Protein AF-A0A094NFC7-F1 (afdb_monomer_lite)

InterPro domains:
  IPR003937 Potassium channel, voltage dependent, KCNQ [PTHR47735] (1-151)
  IPR013821 Potassium channel, voltage dependent, KCNQ, C-terminal [PF03520] (1-112)

Secondary structure (DSSP, 8-state):
-HHHHHHHHHHHHHTTSPP-HHHHHHHHHHHHHHHHHHHHHHHHHHHHHTT-------SS-----S-HHHHHHHHHHHSHHHHHHHHHHHHHHHHHHHHHHHHHHHHHHHS-SSS---GGG-----------------------------------------

Foldseek 3Di:
DVVVVVVVVVVVVVVPDDDDPVNVVVVVVVVVVVVVVVVVVVVQVVCLQQLNHPPPPPPDDDDDDDPPVVVSVVSLCNHPNSVVVVVVVVVVVVVVVVVVVVVVVVVCVVPPDPDPPPPVPPPPDPPDPPDPPPPPDDDDDDDPDDDDPDDPPDDDDDDDDD

Sequence (162 aa):
RILKFLVAKRKFKETLRPYDVKDVIEQYSAGHLDMLGRIKSLQMRVDQIMGRGTLPGDKKMREKGEKPALETELVDELSMMGRVVKVERQVQSIEHKLDLLLGLYSQCLRKGSVNSFSLAAVQVPPCEPDITSDYHSPVDHEDISISAQTLNISRSASANMD

Structure (mmCIF, N/CA/C/O backbone):
data_AF-A0A094NFC7-F1
#
_entry.id   AF-A0A094NFC7-F1
#
loop_
_atom_site.group_PDB
_atom_site.id
_atom_site.type_symbol
_atom_site.label_atom_id
_atom_site.label_alt_id
_atom_site.label_comp_id
_atom_site.label_asym_id
_atom_site.label_entity_id
_atom_site.label_seq_id
_atom_site.pdbx_PDB_ins_code
_atom_site.Cartn_x
_atom_site.Cartn_y
_atom_site.Cartn_z
_atom_site.occupancy
_atom_site.B_iso_or_equiv
_atom_site.auth_seq_id
_atom_site.auth_comp_id
_atom_site.auth_asym_id
_atom_site.auth_atom_id
_atom_site.pdbx_PDB_model_num
ATOM 1 N N . ARG A 1 1 ? 40.741 -8.083 -17.210 1.00 89.12 1 ARG A N 1
ATOM 2 C CA . ARG A 1 1 ? 40.649 -6.596 -17.272 1.00 89.12 1 ARG A CA 1
ATOM 3 C C . ARG A 1 1 ? 40.209 -6.101 -18.655 1.00 89.12 1 ARG A C 1
ATOM 5 O O . ARG A 1 1 ? 39.294 -5.293 -18.712 1.00 89.12 1 ARG A O 1
ATOM 12 N N . ILE A 1 2 ? 40.762 -6.651 -19.742 1.00 96.19 2 ILE A N 1
ATOM 13 C CA . ILE A 1 2 ? 40.444 -6.275 -21.136 1.00 96.19 2 ILE A CA 1
ATOM 14 C C . ILE A 1 2 ? 38.937 -6.341 -21.457 1.00 96.19 2 ILE A C 1
ATOM 16 O O . ILE A 1 2 ? 38.391 -5.388 -21.997 1.00 96.19 2 ILE A O 1
ATOM 20 N N . LEU A 1 3 ? 38.224 -7.395 -21.041 1.00 97.31 3 LEU A N 1
ATOM 21 C CA . LEU A 1 3 ? 36.779 -7.512 -21.295 1.00 97.31 3 LEU A CA 1
ATOM 22 C C . LEU A 1 3 ? 35.950 -6.392 -20.633 1.00 97.31 3 LEU A C 1
ATOM 24 O O . LEU A 1 3 ? 35.079 -5.812 -21.274 1.00 97.31 3 LEU A O 1
ATOM 28 N N . LYS A 1 4 ? 36.260 -6.034 -19.376 1.00 96.94 4 LYS A N 1
ATOM 29 C CA . LYS A 1 4 ? 35.609 -4.910 -18.676 1.00 96.94 4 LYS A CA 1
ATOM 30 C C . LYS A 1 4 ? 35.870 -3.583 -19.400 1.00 96.94 4 LYS A C 1
ATOM 32 O O . LYS A 1 4 ? 34.947 -2.787 -19.532 1.00 96.94 4 LYS A O 1
ATOM 37 N N . PHE A 1 5 ? 37.088 -3.381 -19.919 1.00 97.88 5 PHE A N 1
ATOM 38 C CA . PHE A 1 5 ? 37.432 -2.212 -20.736 1.00 97.88 5 PHE A CA 1
ATOM 39 C C . PHE A 1 5 ? 36.622 -2.162 -22.040 1.00 97.88 5 PHE A C 1
ATOM 41 O O . PHE A 1 5 ? 36.072 -1.118 -22.369 1.00 97.88 5 PHE A O 1
ATOM 48 N N . LEU A 1 6 ? 36.471 -3.284 -22.752 1.00 97.88 6 LEU A N 1
ATOM 49 C CA . LEU A 1 6 ? 35.676 -3.336 -23.986 1.00 97.88 6 LEU A CA 1
ATOM 50 C C . LEU A 1 6 ? 34.180 -3.081 -23.739 1.00 97.88 6 LEU A C 1
ATOM 52 O O . LEU A 1 6 ? 33.547 -2.367 -24.518 1.00 97.88 6 LEU A O 1
ATOM 56 N N . VAL A 1 7 ? 33.618 -3.605 -22.644 1.00 98.06 7 VAL A N 1
ATOM 57 C CA . VAL A 1 7 ? 32.229 -3.320 -22.235 1.00 98.06 7 VAL A CA 1
ATOM 58 C C . VAL A 1 7 ? 32.059 -1.845 -21.869 1.00 98.06 7 VAL A C 1
ATOM 60 O O . VAL A 1 7 ? 31.104 -1.218 -22.321 1.00 98.06 7 VAL A O 1
ATOM 63 N N . ALA A 1 8 ? 32.992 -1.269 -21.105 1.00 97.62 8 ALA A N 1
ATOM 64 C CA . ALA A 1 8 ? 32.967 0.149 -20.755 1.00 97.62 8 ALA A CA 1
ATOM 65 C C . ALA A 1 8 ? 33.092 1.047 -21.998 1.00 97.62 8 ALA A C 1
ATOM 67 O O . ALA A 1 8 ? 32.299 1.970 -22.158 1.00 97.62 8 ALA A O 1
ATOM 68 N N . LYS A 1 9 ? 34.003 0.723 -22.930 1.00 97.56 9 LYS A N 1
ATOM 69 C CA . LYS A 1 9 ? 34.151 1.417 -24.220 1.00 97.56 9 LYS A CA 1
ATOM 70 C C . LYS A 1 9 ? 32.854 1.379 -25.037 1.00 97.56 9 LYS A C 1
ATOM 72 O O . LYS A 1 9 ? 32.487 2.382 -25.643 1.00 97.56 9 LYS A O 1
ATOM 77 N N . ARG A 1 10 ? 32.141 0.244 -25.041 1.00 97.44 10 ARG A N 1
ATOM 78 C CA . ARG A 1 10 ? 30.828 0.117 -25.698 1.00 97.44 10 ARG A CA 1
ATOM 79 C C . ARG A 1 10 ? 29.766 0.984 -25.016 1.00 97.44 10 ARG A C 1
ATOM 81 O O . ARG A 1 10 ? 29.093 1.729 -25.715 1.00 97.44 10 ARG A O 1
ATOM 88 N N . LYS A 1 11 ? 29.645 0.918 -23.684 1.00 96.88 11 LYS A N 1
ATOM 89 C CA . LYS A 1 11 ? 28.688 1.737 -22.916 1.00 96.88 11 LYS A CA 1
ATOM 90 C C . LYS A 1 11 ? 28.930 3.235 -23.116 1.00 96.88 11 LYS A C 1
ATOM 92 O O . LYS A 1 11 ? 27.976 3.964 -23.331 1.00 96.88 11 LYS A O 1
ATOM 97 N N . PHE A 1 12 ? 30.191 3.665 -23.138 1.00 97.69 12 PHE A N 1
ATOM 98 C CA . PHE A 1 12 ? 30.555 5.057 -23.409 1.00 97.69 12 PHE A CA 1
ATOM 99 C C . PHE A 1 12 ? 30.129 5.517 -24.812 1.00 97.69 12 PHE A C 1
ATOM 101 O O . PHE A 1 12 ? 29.620 6.620 -24.981 1.00 97.69 12 PHE A O 1
ATOM 108 N N . LYS A 1 13 ? 30.298 4.669 -25.837 1.00 97.31 13 LYS A N 1
ATOM 109 C CA . LYS A 1 13 ? 29.820 4.993 -27.191 1.00 97.31 13 LYS A CA 1
ATOM 110 C C . LYS A 1 13 ? 28.289 5.067 -27.256 1.00 97.31 13 LYS A C 1
ATOM 112 O O . LYS A 1 13 ? 27.762 5.859 -28.028 1.00 97.31 13 LYS A O 1
ATOM 117 N N . GLU A 1 14 ? 27.592 4.255 -26.465 1.00 94.38 14 GLU A N 1
ATOM 118 C CA . GLU A 1 14 ? 26.128 4.261 -26.388 1.00 94.38 14 GLU A CA 1
ATOM 119 C C . GLU A 1 14 ? 25.590 5.556 -25.778 1.00 94.38 14 GLU A C 1
ATOM 121 O O . GLU A 1 14 ? 24.677 6.150 -26.332 1.00 94.38 14 GLU A O 1
ATOM 126 N N . THR A 1 15 ? 26.216 6.050 -24.706 1.00 93.75 15 THR A N 1
ATOM 127 C CA . THR A 1 15 ? 25.790 7.281 -24.016 1.00 93.75 15 THR A CA 1
ATOM 128 C C . THR A 1 15 ? 25.928 8.556 -24.849 1.00 93.75 15 THR A C 1
ATOM 130 O O . THR A 1 15 ? 25.402 9.589 -24.457 1.00 93.75 15 THR A O 1
ATOM 133 N N . LEU A 1 16 ? 26.659 8.513 -25.968 1.00 95.88 16 LEU 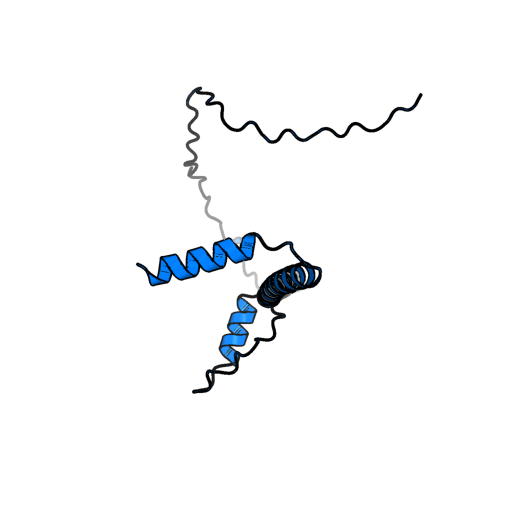A N 1
ATOM 134 C CA . LEU A 1 16 ? 26.801 9.649 -26.886 1.00 95.88 16 LEU A CA 1
ATOM 135 C C . LEU A 1 16 ? 25.720 9.682 -27.972 1.00 95.88 16 LEU A C 1
ATOM 137 O O . LEU A 1 16 ? 25.657 10.646 -28.733 1.00 95.88 16 LEU A O 1
ATOM 141 N N . ARG A 1 17 ? 24.904 8.630 -28.096 1.00 95.00 17 ARG A N 1
ATOM 142 C CA . ARG A 1 17 ? 23.785 8.641 -29.037 1.00 95.00 17 ARG A CA 1
ATOM 143 C C . ARG A 1 17 ? 22.694 9.579 -28.506 1.00 95.00 17 ARG A C 1
ATOM 145 O O . ARG A 1 17 ? 22.450 9.575 -27.301 1.00 95.00 17 ARG A O 1
ATOM 152 N N . PRO A 1 18 ? 22.056 10.389 -29.366 1.00 96.56 18 PRO A N 1
ATOM 153 C CA . PRO A 1 18 ? 20.916 11.192 -28.945 1.00 96.56 18 PRO A CA 1
ATOM 154 C C . PRO A 1 18 ? 19.759 10.275 -28.546 1.00 96.56 18 PRO A C 1
ATOM 156 O O . PRO A 1 18 ? 19.528 9.265 -29.210 1.00 96.56 18 PRO A O 1
ATOM 159 N N . TYR A 1 19 ? 19.040 10.653 -27.490 1.00 96.81 19 TYR A N 1
ATOM 160 C CA . TYR A 1 19 ? 17.833 9.947 -27.075 1.00 96.81 19 TYR A CA 1
ATOM 161 C C . TYR A 1 19 ? 16.740 10.094 -28.132 1.00 96.81 19 TYR A C 1
ATOM 163 O O . TYR A 1 19 ? 16.496 11.200 -28.624 1.00 96.81 19 TYR A O 1
ATOM 171 N N . ASP A 1 20 ? 16.073 8.994 -28.458 1.00 96.62 20 ASP A N 1
ATOM 172 C CA . ASP A 1 20 ? 14.895 9.001 -29.316 1.00 96.62 20 ASP A CA 1
ATOM 173 C C . ASP A 1 20 ? 13.592 8.900 -28.497 1.00 96.62 20 ASP A C 1
ATOM 175 O O . ASP A 1 20 ? 13.580 8.795 -27.268 1.00 96.62 20 ASP A O 1
ATOM 179 N N . VAL A 1 21 ? 12.450 8.969 -29.186 1.00 98.19 21 VAL A N 1
ATOM 180 C CA . VAL A 1 21 ? 11.128 8.876 -28.542 1.00 98.19 21 VAL A CA 1
ATOM 181 C C . VAL A 1 21 ? 10.947 7.537 -27.818 1.00 98.19 21 VAL A C 1
ATOM 183 O O . VAL A 1 21 ? 10.261 7.475 -26.797 1.00 98.19 21 VAL A O 1
ATOM 186 N N . LYS A 1 22 ? 11.564 6.463 -28.319 1.00 97.06 22 LYS A N 1
ATOM 187 C CA . LYS A 1 22 ? 11.469 5.141 -27.709 1.00 97.06 22 LYS A CA 1
ATOM 188 C C . LYS A 1 22 ? 12.201 5.117 -26.369 1.00 97.06 22 LYS A C 1
ATOM 190 O O . LYS A 1 22 ? 11.638 4.568 -25.427 1.00 97.06 22 LYS A O 1
ATOM 195 N N . ASP A 1 23 ? 13.366 5.751 -26.250 1.00 96.25 23 ASP A N 1
ATOM 196 C CA . ASP A 1 23 ? 14.102 5.838 -24.979 1.00 96.25 23 ASP A CA 1
ATOM 197 C C . ASP A 1 23 ? 13.262 6.508 -23.882 1.00 96.25 23 ASP A C 1
ATOM 199 O O . ASP A 1 23 ? 13.183 6.021 -22.751 1.00 96.25 23 ASP A O 1
ATOM 203 N N . VAL A 1 24 ? 12.565 7.594 -24.233 1.00 97.94 24 VAL A N 1
ATOM 204 C CA . VAL A 1 24 ? 11.671 8.308 -23.308 1.00 97.94 24 VAL A CA 1
ATOM 205 C C . VAL A 1 24 ? 10.517 7.409 -22.863 1.00 97.94 24 VAL A C 1
ATOM 207 O O . VAL A 1 24 ? 10.196 7.348 -21.672 1.00 97.94 24 VAL A O 1
ATOM 210 N N . ILE A 1 25 ? 9.910 6.681 -23.804 1.00 98.31 25 ILE A N 1
ATOM 211 C CA . ILE A 1 25 ? 8.824 5.742 -23.507 1.00 98.31 25 ILE A CA 1
ATOM 212 C C . ILE A 1 25 ? 9.324 4.600 -22.622 1.00 98.31 25 ILE A C 1
ATOM 214 O O . ILE A 1 25 ? 8.647 4.237 -21.661 1.00 98.31 25 ILE A O 1
ATOM 218 N N . GLU A 1 26 ? 10.490 4.030 -22.911 1.00 97.56 26 GLU A N 1
ATOM 219 C CA . GLU A 1 26 ? 11.047 2.898 -22.171 1.00 97.56 26 GLU A CA 1
ATOM 220 C C . GLU A 1 26 ? 11.422 3.297 -20.740 1.00 97.56 26 GLU A C 1
ATOM 222 O O . GLU A 1 26 ? 11.049 2.605 -19.789 1.00 97.56 26 GLU A O 1
ATOM 227 N N . GLN A 1 27 ? 12.058 4.460 -20.566 1.00 98.19 27 GLN A N 1
ATOM 228 C CA . GLN A 1 27 ? 12.367 5.010 -19.248 1.00 98.19 27 GLN A CA 1
ATOM 229 C C . GLN A 1 27 ? 11.095 5.268 -18.436 1.00 98.19 27 GLN A C 1
ATOM 231 O O . GLN A 1 27 ? 11.016 4.871 -17.269 1.00 98.19 27 GLN A O 1
ATOM 236 N N . TYR A 1 28 ? 10.094 5.914 -19.042 1.00 98.56 28 TYR A N 1
ATOM 237 C CA . TYR A 1 28 ? 8.820 6.165 -18.377 1.00 98.56 28 TYR A CA 1
ATOM 238 C C . TYR A 1 28 ? 8.127 4.854 -17.998 1.00 98.56 28 TYR A C 1
ATOM 240 O O . TYR A 1 28 ? 7.677 4.702 -16.865 1.00 98.56 28 TYR A O 1
ATOM 248 N N . SER A 1 29 ? 8.098 3.880 -18.910 1.00 98.44 29 SER A N 1
ATOM 249 C CA . SER A 1 29 ? 7.468 2.575 -18.690 1.00 98.44 29 SER A CA 1
ATOM 250 C C . SER A 1 29 ? 8.120 1.818 -17.532 1.00 98.44 29 SER A C 1
ATOM 252 O O . SER A 1 29 ? 7.418 1.307 -16.658 1.00 98.44 29 SER A O 1
ATOM 254 N N . ALA A 1 30 ? 9.455 1.787 -17.479 1.00 98.19 30 ALA A N 1
ATOM 255 C CA . ALA A 1 30 ? 10.196 1.166 -16.385 1.00 98.19 30 ALA A CA 1
ATOM 256 C C . ALA A 1 30 ? 9.951 1.882 -15.044 1.00 98.19 30 ALA A C 1
ATOM 258 O O . ALA A 1 30 ? 9.687 1.228 -14.034 1.00 98.19 30 ALA A O 1
ATOM 259 N N . GLY A 1 31 ? 9.980 3.220 -15.035 1.00 98.69 31 GLY A N 1
ATOM 260 C CA . GLY A 1 31 ? 9.716 4.015 -13.834 1.00 98.69 31 GLY A CA 1
ATOM 261 C C . GLY A 1 31 ? 8.281 3.868 -13.322 1.00 98.69 31 GLY A C 1
ATOM 262 O O . GLY A 1 31 ? 8.058 3.727 -12.120 1.00 98.69 31 GLY A O 1
ATOM 263 N N . HIS A 1 32 ? 7.305 3.837 -14.229 1.00 98.69 32 HIS A N 1
ATOM 264 C CA . HIS A 1 32 ? 5.901 3.628 -13.891 1.00 98.69 32 HIS A CA 1
ATOM 265 C C . HIS A 1 32 ? 5.672 2.235 -13.295 1.00 98.69 32 HIS A C 1
ATOM 267 O O . HIS A 1 32 ? 4.961 2.097 -12.301 1.00 98.69 32 HIS A O 1
ATOM 273 N N . LEU A 1 33 ? 6.300 1.198 -13.860 1.00 98.38 33 LEU A N 1
ATOM 274 C CA . LEU A 1 33 ? 6.199 -0.161 -13.330 1.00 98.38 33 LEU A CA 1
ATOM 275 C C . LEU A 1 33 ? 6.795 -0.278 -11.916 1.00 98.38 33 LEU A C 1
ATOM 277 O O . LEU A 1 33 ? 6.167 -0.891 -11.053 1.00 98.38 33 LEU A O 1
ATOM 281 N N . ASP A 1 34 ? 7.958 0.333 -11.655 1.00 98.44 34 ASP A N 1
ATOM 282 C CA . ASP A 1 34 ? 8.561 0.379 -10.311 1.00 98.44 34 ASP A CA 1
ATOM 283 C C . ASP A 1 34 ? 7.652 1.117 -9.317 1.00 98.44 34 ASP A C 1
ATOM 285 O O . ASP A 1 34 ? 7.351 0.603 -8.237 1.00 98.44 34 ASP A O 1
ATOM 289 N N . MET A 1 35 ? 7.130 2.284 -9.707 1.00 98.62 35 MET A N 1
ATOM 290 C CA . MET A 1 35 ? 6.185 3.038 -8.883 1.00 98.62 35 MET A CA 1
ATOM 291 C C . MET A 1 35 ? 4.942 2.205 -8.551 1.00 98.62 35 MET A C 1
ATOM 293 O O . MET A 1 35 ? 4.569 2.092 -7.381 1.00 98.62 35 MET A O 1
ATOM 297 N N . LEU A 1 36 ? 4.326 1.578 -9.556 1.00 98.50 36 LEU A N 1
ATOM 298 C CA . LEU A 1 36 ? 3.148 0.737 -9.374 1.00 98.50 36 LEU A CA 1
ATOM 299 C C . LEU A 1 36 ? 3.445 -0.463 -8.462 1.00 98.50 36 LEU A C 1
ATOM 301 O O . LEU A 1 36 ? 2.631 -0.798 -7.600 1.00 98.50 36 LEU A O 1
ATOM 305 N N . GLY A 1 37 ? 4.623 -1.080 -8.597 1.00 97.50 37 GLY A N 1
ATOM 306 C CA . GLY A 1 37 ? 5.081 -2.158 -7.720 1.00 97.50 37 GLY A CA 1
ATOM 307 C C . GLY A 1 37 ? 5.199 -1.720 -6.257 1.00 97.50 37 GLY A C 1
ATOM 308 O O . GLY A 1 37 ? 4.715 -2.414 -5.358 1.00 97.50 37 GLY A O 1
ATOM 309 N N . ARG A 1 38 ? 5.765 -0.533 -6.008 1.00 98.19 38 ARG A N 1
ATOM 310 C CA . ARG A 1 38 ? 5.859 0.056 -4.660 1.00 98.19 38 ARG A CA 1
ATOM 311 C C . ARG A 1 38 ? 4.485 0.365 -4.069 1.00 98.19 38 ARG A C 1
ATOM 313 O O . ARG A 1 38 ? 4.239 0.008 -2.918 1.00 98.19 38 ARG A O 1
ATOM 320 N N . ILE A 1 39 ? 3.582 0.967 -4.851 1.00 98.31 39 ILE A N 1
ATOM 321 C CA . ILE A 1 39 ? 2.199 1.251 -4.428 1.00 98.31 39 ILE A CA 1
ATOM 322 C C . ILE A 1 39 ? 1.484 -0.051 -4.058 1.00 98.31 39 ILE A C 1
ATOM 324 O O . ILE A 1 39 ? 0.882 -0.139 -2.991 1.00 98.31 39 ILE A O 1
ATOM 328 N N . LYS A 1 40 ? 1.605 -1.094 -4.886 1.00 96.81 40 LYS A N 1
ATOM 329 C CA . LYS A 1 40 ? 0.979 -2.395 -4.627 1.00 96.81 40 LYS A CA 1
ATOM 330 C C . LYS A 1 40 ? 1.516 -3.065 -3.359 1.00 96.81 40 LYS A C 1
ATOM 332 O O . LYS A 1 40 ? 0.735 -3.592 -2.574 1.00 96.81 40 LYS A O 1
ATOM 337 N N . SER A 1 41 ? 2.828 -3.009 -3.130 1.00 95.56 41 SER A N 1
ATOM 338 C CA . SER A 1 41 ? 3.446 -3.515 -1.896 1.00 95.56 41 SER A CA 1
ATOM 339 C C . SER A 1 41 ? 2.957 -2.756 -0.658 1.00 95.56 41 SER A C 1
ATOM 341 O O . SER A 1 41 ? 2.645 -3.359 0.371 1.00 95.56 41 SER A O 1
ATOM 343 N N . LEU A 1 42 ? 2.826 -1.428 -0.752 1.00 97.25 42 LEU A N 1
ATOM 344 C CA . LEU A 1 42 ? 2.271 -0.623 0.332 1.00 97.25 42 LEU A CA 1
ATOM 345 C C . LEU A 1 42 ? 0.806 -0.983 0.606 1.00 97.25 42 LEU A C 1
ATOM 347 O O . LEU A 1 42 ? 0.462 -1.217 1.762 1.00 97.25 42 LEU A O 1
ATOM 351 N N . GLN A 1 43 ? -0.016 -1.088 -0.442 1.00 95.69 43 GLN A N 1
ATOM 352 C CA . GLN A 1 43 ? -1.419 -1.489 -0.340 1.00 95.69 43 GLN A CA 1
ATOM 353 C C . GLN A 1 43 ? -1.556 -2.838 0.376 1.00 95.69 43 GLN A C 1
ATOM 355 O O . GLN A 1 43 ? -2.298 -2.939 1.345 1.00 95.69 43 GLN A O 1
ATOM 360 N N . MET A 1 44 ? -0.756 -3.838 -0.011 1.00 90.44 44 MET A N 1
ATOM 361 C CA . MET A 1 44 ? -0.755 -5.154 0.638 1.00 90.44 44 MET A CA 1
ATOM 362 C C . MET A 1 44 ? -0.439 -5.088 2.136 1.00 90.44 44 MET A C 1
ATOM 364 O O . MET A 1 44 ? -1.107 -5.744 2.934 1.00 90.44 44 MET A O 1
ATOM 368 N N . ARG A 1 45 ? 0.566 -4.300 2.538 1.00 92.62 45 ARG A N 1
ATOM 369 C CA . ARG A 1 45 ? 0.908 -4.139 3.962 1.00 92.62 45 ARG A CA 1
ATOM 370 C C . ARG A 1 45 ? -0.199 -3.429 4.733 1.00 92.62 45 ARG A C 1
ATOM 372 O O . ARG A 1 45 ? -0.501 -3.821 5.855 1.00 92.62 45 ARG A O 1
ATOM 379 N N . VAL A 1 46 ? -0.812 -2.408 4.137 1.00 94.81 46 VAL A N 1
ATOM 380 C CA . VAL A 1 46 ? -1.948 -1.686 4.725 1.00 94.81 46 VAL A CA 1
ATOM 381 C C . VAL A 1 46 ? -3.135 -2.630 4.919 1.00 94.81 46 VAL A C 1
ATOM 383 O O . VAL A 1 46 ? -3.694 -2.689 6.013 1.00 94.81 46 VAL A O 1
ATOM 386 N N . ASP A 1 47 ? -3.465 -3.433 3.910 1.00 90.06 47 ASP A N 1
ATOM 387 C CA . ASP A 1 47 ? -4.551 -4.411 3.990 1.00 90.06 47 ASP A CA 1
ATOM 388 C C . ASP A 1 47 ? -4.287 -5.474 5.062 1.00 90.06 47 ASP A C 1
ATOM 390 O O . ASP A 1 47 ? -5.201 -5.824 5.809 1.00 90.06 47 ASP A O 1
ATOM 394 N N . GLN A 1 48 ? -3.041 -5.940 5.199 1.00 89.69 48 GLN A N 1
ATOM 395 C CA . GLN A 1 48 ? -2.646 -6.864 6.263 1.00 89.69 48 GLN A CA 1
ATOM 396 C C . GLN A 1 48 ? -2.809 -6.239 7.657 1.00 89.69 48 GLN A C 1
ATOM 398 O O . GLN A 1 48 ? -3.432 -6.850 8.520 1.00 89.69 48 GLN A O 1
ATOM 403 N N . ILE A 1 49 ? -2.321 -5.009 7.871 1.00 90.88 49 ILE A N 1
ATOM 404 C CA . ILE A 1 49 ? -2.458 -4.289 9.153 1.00 90.88 49 ILE A CA 1
ATOM 405 C C . ILE A 1 49 ? -3.932 -4.107 9.529 1.00 90.88 49 ILE A C 1
ATOM 407 O O . ILE A 1 49 ? -4.285 -4.181 10.704 1.00 90.88 49 ILE A O 1
ATOM 411 N N . MET A 1 50 ? -4.797 -3.859 8.547 1.00 90.19 50 MET A N 1
ATOM 412 C CA . MET A 1 50 ? -6.233 -3.700 8.772 1.00 90.19 50 MET A CA 1
ATOM 413 C C . MET A 1 50 ? -7.005 -5.021 8.854 1.00 90.19 50 MET A C 1
ATOM 415 O O . MET A 1 50 ? -8.200 -4.982 9.121 1.00 90.19 50 MET A O 1
ATOM 419 N N . GLY A 1 51 ? -6.385 -6.178 8.598 1.00 84.56 51 GLY A N 1
ATOM 420 C CA . GLY A 1 51 ? -7.069 -7.480 8.604 1.00 84.56 51 GLY A CA 1
ATOM 421 C C . GLY A 1 51 ? -7.946 -7.733 7.377 1.00 84.56 51 GLY A C 1
ATOM 422 O O . GLY A 1 51 ? -8.781 -8.627 7.392 1.00 84.56 51 GLY A O 1
ATOM 423 N N . ARG A 1 52 ? -7.774 -6.947 6.308 1.00 79.81 52 ARG A N 1
ATOM 424 C CA . ARG A 1 52 ? -8.474 -7.123 5.021 1.00 79.81 52 ARG A CA 1
ATOM 425 C C . ARG A 1 52 ? -7.627 -7.840 3.974 1.00 79.81 52 ARG A C 1
ATOM 427 O O . ARG A 1 52 ? -8.103 -8.106 2.874 1.00 79.81 52 ARG A O 1
ATOM 434 N N . GLY A 1 53 ? -6.371 -8.136 4.300 1.00 67.12 53 GLY A N 1
ATOM 435 C CA . GLY A 1 53 ? -5.457 -8.825 3.406 1.00 67.12 53 GLY A CA 1
ATOM 436 C C . GLY A 1 53 ? -5.906 -10.261 3.166 1.00 67.12 53 GLY A C 1
ATOM 437 O O . GLY A 1 53 ? -5.658 -11.134 3.992 1.00 67.12 53 GLY A O 1
ATOM 438 N N . THR A 1 54 ? -6.497 -10.535 2.002 1.00 57.38 54 THR A N 1
ATOM 439 C CA . THR A 1 54 ? -6.464 -11.890 1.448 1.00 57.38 54 THR A CA 1
ATOM 440 C C . THR A 1 54 ? -4.996 -12.248 1.290 1.00 57.38 54 THR A C 1
ATOM 442 O O . THR A 1 54 ? -4.300 -11.583 0.518 1.00 57.38 54 THR A O 1
ATOM 445 N N . LEU A 1 55 ? -4.511 -13.251 2.024 1.00 55.47 55 LEU A N 1
ATOM 446 C CA . LEU A 1 55 ? -3.176 -13.794 1.800 1.00 55.47 55 LEU A CA 1
ATOM 447 C C . LEU A 1 55 ? -3.009 -14.006 0.288 1.00 55.47 55 LEU A C 1
ATOM 449 O O . LEU A 1 55 ? -3.771 -14.791 -0.291 1.00 55.47 55 LEU A O 1
ATOM 453 N N . PRO A 1 56 ? -2.047 -13.351 -0.390 1.00 48.66 56 PRO A N 1
ATOM 454 C CA . PRO A 1 56 ? -1.576 -13.889 -1.641 1.00 48.66 56 PRO A 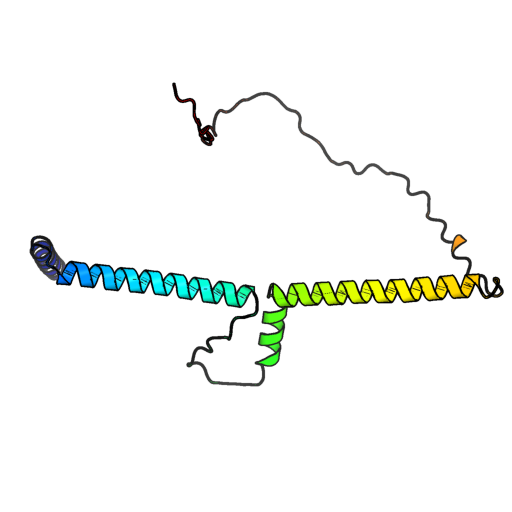CA 1
ATOM 455 C C . PRO A 1 56 ? -0.818 -15.132 -1.209 1.00 48.66 56 PRO A C 1
ATOM 457 O O . PRO A 1 56 ? 0.355 -15.063 -0.860 1.00 48.66 56 PRO A O 1
ATOM 460 N N . GLY A 1 57 ? -1.543 -16.249 -1.111 1.00 43.97 57 GLY A N 1
ATOM 461 C CA . GLY A 1 57 ? -0.954 -17.557 -0.940 1.00 43.97 57 GLY A CA 1
ATOM 462 C C . GLY A 1 57 ? 0.053 -17.687 -2.059 1.00 43.97 57 GLY A C 1
ATOM 463 O O . GLY A 1 57 ? -0.325 -17.832 -3.226 1.00 43.97 57 GLY A O 1
ATOM 464 N N . ASP A 1 58 ? 1.320 -17.524 -1.697 1.00 41.56 58 ASP A N 1
ATOM 465 C CA . ASP A 1 58 ? 2.434 -17.724 -2.585 1.00 41.56 58 ASP A CA 1
ATOM 466 C C . ASP A 1 58 ? 2.314 -19.182 -3.012 1.00 41.56 58 ASP A C 1
ATOM 468 O O . ASP A 1 58 ? 2.591 -20.133 -2.273 1.00 41.56 58 ASP A O 1
ATOM 472 N N . LYS A 1 59 ? 1.744 -19.368 -4.203 1.00 47.25 59 LYS A N 1
ATOM 473 C CA . LYS A 1 59 ? 1.821 -20.610 -4.942 1.00 47.25 59 LYS A CA 1
ATOM 474 C C . LYS A 1 59 ? 3.316 -20.846 -5.087 1.00 47.25 59 LYS A C 1
ATOM 476 O O . LYS A 1 59 ? 3.872 -20.293 -6.024 1.00 47.25 59 LYS A O 1
ATOM 481 N N . LYS A 1 60 ? 3.920 -21.607 -4.160 1.00 43.97 60 LYS A N 1
ATOM 482 C CA . LYS A 1 60 ? 5.053 -22.555 -4.287 1.00 43.97 60 LYS A CA 1
ATOM 483 C C . LYS A 1 60 ? 5.604 -22.991 -2.915 1.00 43.97 60 LYS A C 1
ATOM 485 O O . LYS A 1 60 ? 6.809 -23.054 -2.739 1.00 43.97 60 LYS A O 1
ATOM 490 N N . MET A 1 61 ? 4.759 -23.406 -1.971 1.00 37.84 61 MET A N 1
ATOM 491 C CA . MET A 1 61 ? 5.192 -24.407 -0.982 1.00 37.84 61 MET A CA 1
ATOM 492 C C . MET A 1 61 ? 3.998 -25.210 -0.467 1.00 37.84 61 MET A C 1
ATOM 494 O O . MET A 1 61 ? 3.451 -24.975 0.603 1.00 37.84 61 MET A O 1
ATOM 498 N N . ARG A 1 62 ? 3.558 -26.170 -1.282 1.00 45.72 62 ARG A N 1
ATOM 499 C CA . ARG A 1 62 ? 2.695 -27.255 -0.821 1.00 45.72 62 ARG A CA 1
ATOM 500 C C . ARG A 1 62 ? 3.600 -28.325 -0.226 1.00 45.72 62 ARG A C 1
ATOM 502 O O . ARG A 1 62 ? 4.184 -29.073 -0.996 1.00 45.72 62 ARG A O 1
ATOM 509 N N . GLU A 1 63 ? 3.654 -28.429 1.096 1.00 42.72 63 GLU A N 1
ATOM 510 C CA . GLU A 1 63 ? 3.502 -29.727 1.762 1.00 42.72 63 GLU A CA 1
ATOM 511 C C . GLU A 1 63 ? 3.290 -29.584 3.277 1.00 42.72 63 GLU A C 1
ATOM 513 O O . GLU A 1 63 ? 4.022 -28.868 3.949 1.00 42.72 63 GLU A O 1
ATOM 518 N N . LYS A 1 64 ? 2.320 -30.364 3.773 1.00 38.78 64 LYS A N 1
ATOM 519 C CA . LYS A 1 64 ? 1.984 -30.690 5.171 1.00 38.78 64 LYS A CA 1
ATOM 520 C C . LYS A 1 64 ? 1.152 -29.697 6.002 1.00 38.78 64 LYS A C 1
ATOM 522 O O . LYS A 1 64 ? 1.667 -28.820 6.675 1.00 38.78 64 LYS A O 1
ATOM 527 N N . GLY A 1 65 ? -0.140 -30.030 6.088 1.00 38.88 65 GLY A N 1
ATOM 528 C CA . GLY A 1 65 ? -0.755 -30.392 7.374 1.00 38.88 65 GLY A CA 1
ATOM 529 C C . GLY A 1 65 ? -1.382 -29.270 8.208 1.00 38.88 65 GLY A C 1
ATOM 530 O O . GLY A 1 65 ? -0.701 -28.608 8.978 1.00 38.88 65 GLY A O 1
ATOM 531 N N . GLU A 1 66 ? -2.710 -29.151 8.114 1.00 40.84 66 GLU A N 1
ATOM 532 C CA . GLU A 1 66 ? -3.621 -28.883 9.248 1.00 40.84 66 GLU A CA 1
ATOM 533 C C . GLU A 1 66 ? -3.425 -27.615 10.111 1.00 40.84 66 GLU A C 1
ATOM 535 O O . GLU A 1 66 ? -3.778 -27.619 11.288 1.00 40.84 66 GLU A O 1
ATOM 540 N N . LYS A 1 67 ? -2.935 -26.493 9.562 1.00 45.38 67 LYS A N 1
ATOM 541 C CA . LYS A 1 67 ? -2.800 -25.230 10.329 1.00 45.38 67 LYS A CA 1
ATOM 542 C C . LYS A 1 67 ? -3.361 -23.916 9.736 1.00 45.38 67 LYS A C 1
ATOM 544 O O . LYS A 1 67 ? -3.020 -22.870 10.281 1.00 45.38 67 LYS A O 1
ATOM 549 N N . PRO A 1 68 ? -4.251 -23.869 8.720 1.00 51.25 68 PRO A N 1
ATOM 550 C CA . PRO A 1 68 ? -4.712 -22.571 8.208 1.00 51.25 68 PRO A CA 1
ATOM 551 C C . PRO A 1 68 ? -5.561 -21.782 9.224 1.00 51.25 68 PRO A C 1
ATOM 553 O O . PRO A 1 68 ? -5.607 -20.558 9.155 1.00 51.25 68 PRO A O 1
ATOM 556 N N . ALA A 1 69 ? -6.212 -22.452 10.183 1.00 50.28 69 ALA A N 1
ATOM 557 C CA . ALA A 1 69 ? -7.082 -21.802 11.166 1.00 50.28 69 ALA A CA 1
ATOM 558 C C . ALA A 1 69 ? -6.301 -21.005 12.227 1.00 50.28 69 ALA A C 1
ATOM 560 O O . ALA A 1 69 ? -6.635 -19.854 12.481 1.00 50.28 69 ALA A O 1
ATOM 561 N N . LEU A 1 70 ? -5.227 -21.578 12.786 1.00 53.69 70 LEU A N 1
ATOM 562 C CA . LEU A 1 70 ? -4.438 -20.925 13.841 1.00 53.69 70 LEU A CA 1
ATOM 563 C C . LEU A 1 70 ? -3.619 -19.744 13.310 1.00 53.69 70 LEU A C 1
ATOM 565 O O . LEU A 1 70 ? -3.487 -18.738 13.995 1.00 53.69 70 LEU A O 1
ATOM 569 N N . GLU A 1 71 ? -3.097 -19.823 12.083 1.00 57.00 71 GLU A N 1
ATOM 570 C CA . GLU A 1 71 ? -2.422 -18.669 11.474 1.00 57.00 71 GLU A CA 1
ATOM 571 C C . GLU A 1 71 ? -3.405 -17.539 11.160 1.00 57.00 71 GLU A C 1
ATOM 573 O O . GLU A 1 71 ? -3.071 -16.372 11.340 1.00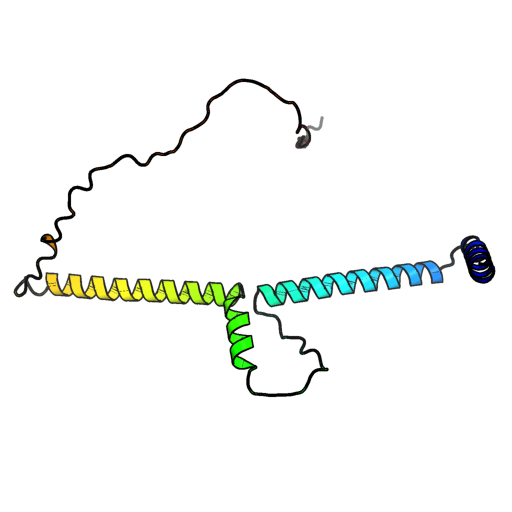 57.00 71 GLU A O 1
ATOM 578 N N . THR A 1 72 ? -4.631 -17.872 10.749 1.00 58.00 72 THR A N 1
ATOM 579 C CA . THR A 1 72 ? -5.676 -16.871 10.491 1.00 58.00 72 THR A CA 1
ATOM 580 C C . THR A 1 72 ? -6.114 -16.184 11.782 1.00 58.00 72 THR A C 1
ATOM 582 O O . THR A 1 72 ? -6.262 -14.966 11.799 1.00 58.00 72 THR A O 1
ATOM 585 N N . GLU A 1 73 ? -6.267 -16.942 12.868 1.00 60.25 73 GLU A N 1
ATOM 586 C CA . GLU A 1 73 ? -6.644 -16.402 14.176 1.00 60.25 73 GLU A CA 1
ATOM 587 C C . GLU A 1 73 ? -5.546 -15.492 14.747 1.00 60.25 73 GLU A C 1
ATOM 589 O O . GLU A 1 73 ? -5.834 -14.378 15.174 1.00 60.25 73 GLU A O 1
ATOM 594 N N . LEU A 1 74 ? -4.271 -15.890 14.647 1.00 64.62 74 LEU A N 1
ATOM 595 C CA . LEU A 1 74 ? -3.145 -15.043 15.056 1.00 64.62 74 LEU A CA 1
ATOM 596 C C . LEU A 1 74 ? -3.034 -13.771 14.201 1.00 64.62 74 LEU A C 1
ATOM 598 O O . LEU A 1 74 ? -2.757 -12.696 14.725 1.00 64.62 74 LEU A O 1
ATOM 602 N N . VAL A 1 75 ? -3.264 -13.851 12.887 1.00 63.91 75 VAL A N 1
ATOM 603 C CA . VAL A 1 75 ? -3.256 -12.664 12.014 1.00 63.91 75 VAL A CA 1
ATOM 604 C C . VAL A 1 75 ? -4.392 -11.705 12.372 1.00 63.91 75 VAL A C 1
ATOM 606 O O . VAL A 1 75 ? -4.178 -10.491 12.367 1.00 63.91 75 VAL A O 1
ATOM 609 N N . ASP A 1 76 ? -5.568 -12.225 12.717 1.00 68.50 76 ASP A N 1
ATOM 610 C CA . ASP A 1 76 ? -6.684 -11.402 13.176 1.00 68.50 76 ASP A CA 1
ATOM 611 C C . ASP A 1 76 ? -6.380 -10.764 14.543 1.00 68.50 76 ASP A C 1
ATOM 613 O O . ASP A 1 76 ? -6.568 -9.561 14.715 1.00 68.50 76 ASP A O 1
ATOM 617 N N . GLU A 1 77 ? -5.776 -11.505 15.479 1.00 73.12 77 GLU A N 1
ATOM 618 C CA . GLU A 1 77 ? -5.349 -10.964 16.778 1.00 73.12 77 GLU A CA 1
ATOM 619 C C . GLU A 1 77 ? -4.292 -9.853 16.669 1.00 73.12 77 GLU A C 1
ATOM 621 O O . GLU A 1 77 ? -4.309 -8.903 17.458 1.00 73.12 77 GLU A O 1
ATOM 626 N N . LEU A 1 78 ? -3.365 -9.949 15.710 1.00 80.31 78 LEU A N 1
ATOM 627 C CA . LEU A 1 78 ? -2.351 -8.917 15.471 1.00 80.31 78 LEU A CA 1
ATOM 628 C C . LEU A 1 78 ? -2.897 -7.729 14.658 1.00 80.31 78 LEU A C 1
ATOM 630 O O . LEU A 1 78 ? -2.349 -6.622 14.732 1.00 80.31 78 LEU A O 1
ATOM 634 N N . SER A 1 79 ? -3.969 -7.936 13.893 1.00 91.12 79 SER A N 1
ATOM 635 C CA . SER A 1 79 ? -4.601 -6.909 13.070 1.00 91.12 79 SER A CA 1
ATOM 636 C C . SER A 1 79 ? -5.218 -5.788 13.907 1.00 91.12 79 SER A C 1
ATOM 638 O O . SER A 1 79 ? -5.699 -5.980 15.021 1.00 91.12 79 SER A O 1
ATOM 640 N N . MET A 1 80 ? -5.267 -4.579 13.346 1.00 94.12 80 MET A N 1
ATOM 641 C CA . MET A 1 80 ? -6.052 -3.482 13.913 1.00 94.12 80 MET A CA 1
ATOM 642 C C . MET A 1 80 ? -7.530 -3.861 14.065 1.00 94.12 80 MET A C 1
ATOM 644 O O . MET A 1 80 ? -8.120 -3.517 15.083 1.00 94.12 80 MET A O 1
ATOM 648 N N . MET A 1 81 ? -8.119 -4.573 13.095 1.00 90.75 81 MET A N 1
ATOM 649 C CA . MET A 1 81 ? -9.538 -4.942 13.147 1.00 90.75 81 MET A CA 1
ATOM 650 C C . MET A 1 81 ? -9.817 -5.932 14.281 1.00 90.75 81 MET A C 1
ATOM 652 O O . MET A 1 81 ? -10.665 -5.650 15.124 1.00 90.75 81 MET A O 1
ATOM 656 N N . GLY A 1 82 ? -9.079 -7.042 14.367 1.00 90.00 82 GLY A N 1
ATOM 657 C CA . GLY A 1 82 ? -9.293 -8.010 15.445 1.00 90.00 82 GLY A CA 1
ATOM 658 C C . GLY A 1 82 ? -8.981 -7.429 16.826 1.00 90.00 82 GLY A C 1
ATOM 659 O O . GLY A 1 82 ? -9.721 -7.679 17.781 1.00 90.00 82 GLY A O 1
ATOM 660 N N . ARG A 1 83 ? -7.984 -6.535 16.943 1.00 94.88 83 ARG A N 1
ATOM 661 C CA . ARG A 1 83 ? -7.762 -5.773 18.186 1.00 94.88 83 ARG A CA 1
ATOM 662 C C . ARG A 1 83 ? -8.953 -4.889 18.563 1.00 94.88 83 ARG A C 1
ATOM 664 O O . ARG A 1 83 ? -9.312 -4.863 19.738 1.00 94.88 83 ARG A O 1
ATOM 671 N N . VAL A 1 84 ? -9.585 -4.206 17.606 1.00 94.81 84 VAL A N 1
ATOM 672 C CA . VAL A 1 84 ? -10.806 -3.416 17.856 1.00 94.81 84 VAL A CA 1
ATOM 673 C C . VAL A 1 84 ? -11.951 -4.318 18.318 1.00 94.81 84 VAL A C 1
ATOM 675 O O . VAL A 1 84 ? -12.543 -4.049 19.359 1.00 94.81 84 VAL A O 1
ATOM 678 N N . VAL A 1 85 ? -12.192 -5.441 17.636 1.00 93.25 85 VAL A N 1
ATOM 679 C CA . VAL A 1 85 ? -13.234 -6.412 18.023 1.00 93.25 85 VAL A CA 1
ATOM 680 C C . VAL A 1 85 ? -13.002 -6.955 19.439 1.00 93.25 85 VAL A C 1
ATOM 682 O O . VAL A 1 85 ? -13.946 -7.143 20.209 1.00 93.25 85 VAL A O 1
ATOM 685 N N . LYS A 1 86 ? -11.746 -7.191 19.831 1.00 94.75 86 LYS A N 1
ATOM 686 C CA . LYS A 1 86 ? -11.402 -7.629 21.192 1.00 94.75 86 LYS A CA 1
ATOM 687 C C . LYS A 1 86 ? -11.757 -6.573 22.240 1.00 94.75 86 LYS A C 1
ATOM 689 O O . LYS A 1 86 ? -12.305 -6.921 23.286 1.00 94.75 86 LYS A O 1
ATOM 694 N N . VAL A 1 87 ? -11.482 -5.302 21.950 1.00 97.12 87 VAL A N 1
ATOM 695 C CA . VAL A 1 87 ? -11.870 -4.180 22.817 1.00 97.12 87 VAL A CA 1
ATOM 696 C C . VAL A 1 87 ? -13.391 -4.088 22.927 1.00 97.12 87 VAL A C 1
ATOM 698 O O . VAL A 1 87 ? -13.903 -4.000 24.039 1.00 97.12 87 VAL A O 1
ATOM 701 N N . GLU A 1 88 ? -14.126 -4.199 21.819 1.00 97.06 88 GLU A N 1
ATOM 702 C CA . GLU A 1 88 ? -15.596 -4.193 21.830 1.00 97.06 88 GLU A CA 1
ATOM 703 C C . GLU A 1 88 ? -16.170 -5.303 22.722 1.00 97.06 88 GLU A C 1
ATOM 705 O O . GLU A 1 88 ? -17.021 -5.041 23.573 1.00 97.06 88 GLU A O 1
ATOM 710 N N . ARG A 1 89 ? -15.650 -6.533 22.608 1.00 97.38 89 ARG A N 1
ATOM 711 C CA . ARG A 1 89 ? -16.054 -7.657 23.474 1.00 97.38 89 ARG A CA 1
ATOM 712 C C . ARG A 1 89 ? -15.746 -7.398 24.948 1.00 97.38 89 ARG A C 1
ATOM 714 O O . ARG A 1 89 ? -16.545 -7.750 25.816 1.00 97.38 89 ARG A O 1
ATOM 721 N N . GLN A 1 90 ? -14.595 -6.799 25.251 1.00 98.31 90 GLN A N 1
ATOM 722 C CA . GLN A 1 90 ? -14.234 -6.453 26.625 1.00 98.31 90 GLN A CA 1
ATOM 723 C C . GLN A 1 90 ? -15.185 -5.396 27.201 1.00 98.31 90 GLN A C 1
ATOM 725 O O . GLN A 1 90 ? -15.635 -5.551 28.335 1.00 98.31 90 GLN A O 1
ATOM 730 N N . VAL A 1 91 ? -15.527 -4.369 26.420 1.00 98.56 91 VAL A N 1
ATOM 731 C CA . VAL A 1 91 ? -16.486 -3.325 26.812 1.00 98.56 91 VAL A CA 1
ATOM 732 C C . VAL A 1 91 ? -17.867 -3.928 27.078 1.00 98.56 91 VAL A C 1
ATOM 734 O O . VAL A 1 91 ? -18.419 -3.697 28.151 1.00 98.56 91 VAL A O 1
ATOM 737 N N . GLN A 1 92 ? -18.372 -4.792 26.191 1.00 98.44 92 GLN A N 1
ATOM 738 C CA . GLN A 1 92 ? -19.640 -5.511 26.401 1.00 98.44 92 GLN A CA 1
ATOM 739 C C . GLN A 1 92 ? -19.615 -6.385 27.665 1.00 98.44 92 GLN A C 1
ATOM 741 O O . GLN A 1 92 ? -20.593 -6.462 28.406 1.00 98.44 92 GLN A O 1
ATOM 746 N N . SER A 1 93 ? -18.484 -7.038 27.960 1.00 98.50 93 SER A N 1
ATOM 747 C CA . SER A 1 93 ? -18.344 -7.812 29.197 1.00 98.50 93 SER A CA 1
ATOM 748 C C . SER A 1 93 ? -18.389 -6.928 30.443 1.00 98.50 93 SER A C 1
ATOM 750 O O . SER A 1 93 ? -18.919 -7.365 31.465 1.00 98.50 93 SER A O 1
ATOM 752 N N . ILE A 1 94 ? -17.819 -5.723 30.385 1.00 98.69 94 ILE A N 1
ATOM 753 C CA . ILE A 1 94 ? -17.878 -4.760 31.487 1.00 98.69 94 ILE A CA 1
ATOM 754 C C . ILE A 1 94 ? -19.319 -4.295 31.685 1.00 98.69 94 ILE A C 1
ATOM 756 O O . ILE A 1 94 ? -19.804 -4.361 32.810 1.00 98.69 94 ILE A O 1
ATOM 760 N N . GLU A 1 95 ? -20.010 -3.909 30.611 1.00 98.44 95 GLU A N 1
ATOM 761 C CA . GLU A 1 95 ? -21.423 -3.508 30.640 1.00 98.44 95 GLU A CA 1
ATOM 762 C C . GLU A 1 95 ? -22.288 -4.585 31.309 1.00 98.44 95 GLU A C 1
ATOM 764 O O . GLU A 1 95 ? -22.938 -4.323 32.319 1.00 98.44 95 GLU A O 1
ATOM 769 N N . HIS A 1 96 ? -22.162 -5.840 30.869 1.00 98.50 96 HIS A N 1
ATOM 770 C CA . HIS A 1 96 ? -22.901 -6.950 31.466 1.00 98.50 96 HIS A CA 1
ATOM 771 C C . HIS A 1 96 ? -22.582 -7.165 32.957 1.00 98.50 96 HIS A C 1
ATOM 773 O O . HIS A 1 96 ? -23.472 -7.442 33.761 1.00 98.50 96 HIS A O 1
ATOM 779 N N . LYS A 1 97 ? -21.311 -7.036 33.363 1.00 98.50 97 LYS A N 1
ATOM 780 C CA . LYS A 1 97 ? -20.917 -7.155 34.779 1.00 98.50 97 LYS A CA 1
ATOM 781 C C . LYS A 1 97 ? -21.502 -6.027 35.633 1.00 98.50 97 LYS A C 1
ATOM 783 O O . LYS A 1 97 ? -21.865 -6.278 36.783 1.00 98.50 97 LYS A O 1
ATOM 788 N N . LEU A 1 98 ? -21.599 -4.812 35.090 1.00 98.50 98 LEU A N 1
ATOM 789 C CA . LEU A 1 98 ? -22.222 -3.675 35.768 1.00 98.50 98 LEU A CA 1
ATOM 790 C C . LEU A 1 98 ? -23.732 -3.881 35.925 1.00 98.50 98 LEU A C 1
ATOM 792 O O . LEU A 1 98 ? -24.248 -3.658 37.020 1.00 98.50 98 LEU A O 1
ATOM 796 N N . ASP A 1 99 ? -24.414 -4.389 34.897 1.00 97.56 99 ASP A N 1
ATOM 797 C CA . ASP A 1 99 ? -25.840 -4.727 34.971 1.00 97.56 99 ASP A CA 1
ATOM 798 C C . ASP A 1 99 ? -26.126 -5.777 36.050 1.00 97.56 99 ASP A C 1
ATOM 800 O O . ASP A 1 99 ? -27.064 -5.632 36.838 1.00 97.56 99 ASP A O 1
ATOM 804 N N . LEU A 1 100 ? -25.287 -6.815 36.141 1.00 97.31 100 LEU A N 1
ATOM 805 C CA . LEU A 1 100 ? -25.388 -7.826 37.196 1.00 97.31 100 LEU A CA 1
ATOM 806 C C . LEU A 1 100 ? -25.223 -7.204 38.589 1.00 97.31 100 LEU A C 1
ATOM 808 O O . LEU A 1 100 ? -26.024 -7.479 39.486 1.00 97.31 100 LEU A O 1
ATOM 812 N N . LEU A 1 101 ? -24.214 -6.349 38.774 1.00 97.12 101 LEU A N 1
ATOM 813 C CA . LEU A 1 101 ? -23.960 -5.682 40.052 1.00 97.12 101 LEU A CA 1
ATOM 814 C C . LEU A 1 101 ? -25.123 -4.764 40.452 1.00 97.12 101 LEU A C 1
ATOM 816 O O . LEU A 1 101 ? -25.573 -4.795 41.600 1.00 97.12 101 LEU A O 1
ATOM 820 N N . LEU A 1 102 ? -25.645 -3.985 39.504 1.00 95.88 102 LEU A N 1
ATOM 821 C CA . LEU A 1 102 ? -26.787 -3.102 39.723 1.00 95.88 102 LEU A CA 1
ATOM 822 C C . LEU A 1 102 ? -28.066 -3.894 40.034 1.00 95.88 102 LEU A C 1
ATOM 824 O O . LEU A 1 102 ? -28.852 -3.494 40.900 1.00 95.88 102 LEU A O 1
ATOM 828 N N . GLY A 1 103 ? -28.257 -5.037 39.371 1.00 94.75 103 GLY A N 1
ATOM 829 C CA . GLY A 1 103 ? -29.351 -5.968 39.633 1.00 94.75 103 GLY A CA 1
ATOM 830 C C . GLY A 1 103 ? -29.310 -6.522 41.057 1.00 94.75 103 GLY A C 1
ATOM 831 O O . GLY A 1 103 ? -30.319 -6.470 41.766 1.00 94.75 103 GLY A O 1
ATOM 832 N N . LEU A 1 104 ? -28.137 -6.977 41.508 1.00 94.06 104 LEU A N 1
ATOM 833 C CA . LEU A 1 104 ? -27.923 -7.440 42.883 1.00 94.06 104 LEU A CA 1
ATOM 834 C C . LEU A 1 104 ? -28.184 -6.322 43.900 1.00 94.06 104 LEU A C 1
ATOM 836 O O . LEU A 1 104 ? -28.933 -6.521 44.857 1.00 94.06 104 LEU A O 1
ATOM 840 N N . TYR A 1 105 ? -27.637 -5.126 43.667 1.00 92.69 105 TYR A N 1
ATOM 841 C CA . TYR A 1 105 ? -27.850 -3.963 44.531 1.00 92.69 105 TYR A CA 1
ATOM 842 C C . TYR A 1 105 ? -29.339 -3.605 44.664 1.00 92.69 105 TYR A C 1
ATOM 844 O O . TYR A 1 105 ? -29.863 -3.458 45.771 1.00 92.69 105 TYR A O 1
ATOM 852 N N . SER A 1 106 ? -30.057 -3.552 43.541 1.00 92.12 106 SER A N 1
ATOM 853 C CA . SER A 1 106 ? -31.497 -3.273 43.510 1.00 92.12 106 SER A CA 1
ATOM 854 C C . SER A 1 106 ? -32.319 -4.347 44.232 1.00 92.12 106 SER A C 1
ATOM 856 O O . SER A 1 106 ? -33.323 -4.037 44.880 1.00 92.12 106 SER A O 1
ATOM 858 N N . GLN A 1 107 ? -31.905 -5.615 44.149 1.00 90.00 107 GLN A N 1
ATOM 859 C CA . GLN A 1 107 ? -32.559 -6.717 44.853 1.00 90.00 107 GLN A CA 1
ATOM 860 C C . GLN A 1 107 ? -32.385 -6.609 46.375 1.00 90.00 107 GLN A C 1
ATOM 862 O O . GLN A 1 107 ? -33.361 -6.808 47.102 1.00 90.00 107 GLN A O 1
ATOM 867 N N . CYS A 1 108 ? -31.189 -6.240 46.846 1.00 85.44 108 CYS A N 1
ATOM 868 C CA . CYS A 1 108 ? -30.904 -5.980 48.262 1.00 85.44 108 CYS A CA 1
ATOM 869 C C . CYS A 1 108 ? -31.699 -4.789 48.816 1.00 85.44 108 CYS A C 1
ATOM 871 O O . CYS A 1 108 ? -32.142 -4.828 49.959 1.00 85.44 108 CYS A O 1
ATOM 873 N N . LEU A 1 109 ? -31.914 -3.744 48.011 1.00 83.62 109 LEU A N 1
ATOM 874 C CA . LEU A 1 109 ? -32.733 -2.597 48.412 1.00 83.62 109 LEU A CA 1
ATOM 875 C C . LEU A 1 109 ? -34.227 -2.936 48.498 1.00 83.62 109 LEU A C 1
ATOM 877 O O . LEU A 1 109 ? -34.910 -2.467 49.406 1.00 83.62 109 LEU A O 1
ATOM 881 N N . ARG A 1 110 ? -34.756 -3.739 47.561 1.00 75.50 110 ARG A N 1
ATOM 882 C CA . ARG A 1 110 ? -36.189 -4.092 47.537 1.00 75.50 110 ARG A CA 1
ATOM 883 C C . ARG A 1 110 ? -36.582 -5.147 48.567 1.00 75.50 110 ARG A C 1
ATOM 885 O O . ARG A 1 110 ? -37.668 -5.056 49.134 1.00 75.50 110 ARG A O 1
ATOM 892 N N . LYS A 1 111 ? -35.744 -6.157 48.804 1.00 62.53 111 LYS A N 1
ATOM 893 C CA . LYS A 1 111 ? -35.927 -7.094 49.919 1.00 62.53 111 LYS A CA 1
ATOM 894 C C . LYS A 1 111 ? -35.227 -6.487 51.127 1.00 62.53 111 LYS A C 1
ATOM 896 O O . LYS A 1 111 ? -34.054 -6.777 51.327 1.00 62.53 111 LYS A O 1
ATOM 901 N N . GLY A 1 112 ? -35.923 -5.630 51.883 1.00 54.84 112 GLY A N 1
ATOM 902 C CA . GLY A 1 112 ? -35.393 -5.018 53.107 1.00 54.84 112 GLY A CA 1
ATOM 903 C C . GLY A 1 112 ? -34.525 -6.014 53.881 1.00 54.84 112 GLY A C 1
ATOM 904 O O . 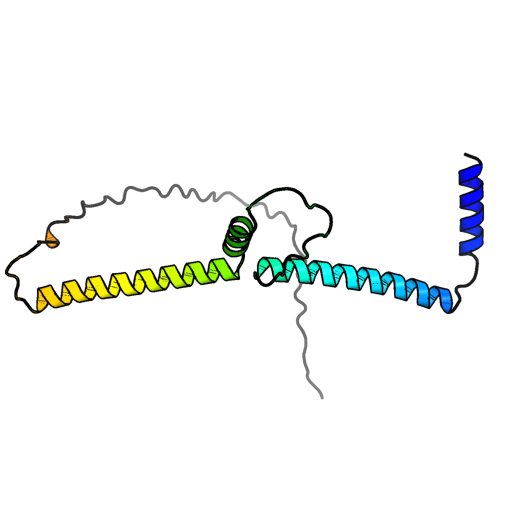GLY A 1 112 ? -34.999 -7.092 54.225 1.00 54.84 112 GLY A O 1
ATOM 905 N N . SER A 1 113 ? -33.240 -5.675 54.013 1.00 56.88 113 SER A N 1
ATOM 906 C CA . SER A 1 113 ? -32.132 -6.489 54.523 1.00 56.88 113 SER A CA 1
ATOM 907 C C . SER A 1 113 ? -32.538 -7.561 55.545 1.00 56.88 113 SER A C 1
ATOM 909 O O . SER A 1 113 ? -32.535 -7.303 56.745 1.00 56.88 113 SER A O 1
ATOM 911 N N . VAL A 1 114 ? -32.823 -8.784 55.084 1.00 54.25 114 VAL A N 1
ATOM 912 C CA . VAL A 1 114 ? -32.900 -9.970 55.964 1.00 54.25 114 VAL A CA 1
ATOM 913 C C . VAL A 1 114 ? -31.588 -10.751 55.994 1.00 54.25 114 VAL A C 1
ATOM 915 O O . VAL A 1 114 ? -31.317 -11.436 56.970 1.00 54.25 114 VAL A O 1
ATOM 918 N N . ASN A 1 115 ? -30.721 -10.567 54.993 1.00 52.97 115 ASN A N 1
ATOM 919 C CA . ASN A 1 115 ? -29.392 -11.173 54.948 1.00 52.97 115 ASN A CA 1
ATOM 920 C C . ASN A 1 115 ? -28.359 -10.073 54.676 1.00 52.97 115 ASN A C 1
ATOM 922 O O . ASN A 1 115 ? -27.917 -9.881 53.544 1.00 52.97 115 ASN A O 1
ATOM 926 N N . SER A 1 116 ? -28.012 -9.307 55.709 1.00 49.44 116 SER A N 1
ATOM 927 C CA . SER A 1 116 ? -26.944 -8.310 55.654 1.00 49.44 116 SER A CA 1
ATOM 928 C C . SER A 1 116 ? -25.590 -8.998 55.439 1.00 49.44 116 SER A C 1
ATOM 930 O O . SER A 1 116 ? -24.890 -9.323 56.398 1.00 49.44 116 SER A O 1
ATOM 932 N N . PHE A 1 117 ? -25.178 -9.206 54.189 1.00 56.00 117 PHE A N 1
ATOM 933 C CA . PHE A 1 117 ? -23.750 -9.303 53.894 1.00 56.00 117 PHE A CA 1
ATOM 934 C C . PHE A 1 117 ? -23.174 -7.894 54.054 1.00 56.00 117 PHE A C 1
ATOM 936 O O . PHE A 1 117 ? -23.291 -7.041 53.176 1.00 56.00 117 PHE A O 1
ATOM 943 N N . SER A 1 118 ? -22.645 -7.630 55.247 1.00 52.31 118 SER A N 1
ATOM 944 C CA . SER A 1 118 ? -22.012 -6.370 55.622 1.00 52.31 118 SER A CA 1
ATOM 945 C C . SER A 1 118 ? -20.758 -6.136 54.772 1.00 52.31 118 SER A C 1
ATOM 947 O O . SER A 1 118 ? -19.661 -6.552 55.129 1.00 52.31 118 SER A O 1
ATOM 949 N N . LEU A 1 119 ? -20.911 -5.455 53.634 1.00 53.00 119 LEU A N 1
ATOM 950 C CA . LEU A 1 119 ? -19.791 -4.899 52.860 1.00 53.00 119 LEU A CA 1
ATOM 951 C C . LEU A 1 119 ? -19.170 -3.664 53.539 1.00 53.00 119 LEU A C 1
ATOM 953 O O . LEU A 1 119 ? -18.120 -3.193 53.117 1.00 53.00 119 LEU A O 1
ATOM 957 N N . ALA A 1 120 ? -19.772 -3.174 54.627 1.00 52.09 120 ALA A N 1
ATOM 958 C CA . ALA A 1 120 ? -19.230 -2.097 55.453 1.00 52.09 120 ALA A CA 1
ATOM 959 C C . ALA A 1 120 ? -18.050 -2.537 56.348 1.00 52.09 120 ALA A C 1
ATOM 961 O O . ALA A 1 120 ? -17.472 -1.704 57.038 1.00 52.09 120 ALA A O 1
ATOM 962 N N . ALA A 1 121 ? -17.685 -3.827 56.351 1.00 48.28 121 ALA A N 1
ATOM 963 C CA . ALA A 1 121 ? -16.584 -4.364 57.154 1.00 48.28 121 ALA A CA 1
ATOM 964 C C . ALA A 1 121 ? -15.254 -4.520 56.392 1.00 48.28 121 ALA A C 1
ATOM 966 O O . ALA A 1 121 ? -14.285 -5.005 56.971 1.00 48.28 121 ALA A O 1
ATOM 967 N N . VAL A 1 122 ? -15.157 -4.088 55.128 1.00 50.97 122 VAL A N 1
ATOM 968 C CA . VAL A 1 122 ? -13.838 -3.866 54.513 1.00 50.97 122 VAL A CA 1
ATOM 969 C C . VAL A 1 122 ? -13.343 -2.507 55.000 1.00 50.97 122 VAL A C 1
ATOM 971 O O . VAL A 1 122 ? -13.459 -1.491 54.320 1.00 50.97 122 VAL A O 1
ATOM 974 N N . GLN A 1 123 ? -12.837 -2.486 56.233 1.00 49.22 123 GLN A N 1
ATOM 975 C CA . GLN A 1 123 ? -11.946 -1.427 56.683 1.00 49.22 123 GLN A CA 1
ATOM 976 C C . GLN A 1 123 ? -10.724 -1.464 55.771 1.00 49.22 123 GLN A C 1
ATOM 978 O O . GLN A 1 123 ? -9.859 -2.329 55.895 1.00 49.22 123 GLN A O 1
ATOM 983 N N . VAL A 1 124 ? -10.691 -0.541 54.815 1.00 52.94 124 VAL A N 1
ATOM 984 C CA . VAL A 1 124 ? -9.456 -0.147 54.147 1.00 52.94 124 VAL A CA 1
ATOM 985 C C . VAL A 1 124 ? -8.511 0.291 55.274 1.00 52.94 124 VAL A C 1
ATOM 987 O O . VAL A 1 124 ? -8.883 1.193 56.031 1.00 52.94 124 VAL A O 1
ATOM 990 N N . PRO A 1 125 ? -7.350 -0.364 55.466 1.00 48.66 125 PRO A N 1
ATOM 991 C CA . PRO A 1 125 ? -6.350 0.123 56.409 1.00 48.66 125 PRO A CA 1
ATOM 992 C C . PRO A 1 125 ? -6.040 1.586 56.068 1.00 48.66 125 PRO A C 1
ATOM 994 O O . PRO A 1 125 ? -6.089 1.931 54.884 1.00 48.66 125 PRO A O 1
ATOM 997 N N . PRO A 1 126 ? -5.706 2.458 57.033 1.00 49.06 126 PRO A N 1
ATOM 998 C CA . PRO A 1 126 ? -5.132 3.747 56.691 1.00 49.06 126 PRO A CA 1
ATOM 999 C C . PRO A 1 126 ? -3.831 3.451 55.938 1.00 49.06 126 PRO A C 1
ATOM 1001 O O . PRO A 1 126 ? -2.834 3.061 56.539 1.00 49.06 126 PRO A O 1
ATOM 1004 N N . CYS A 1 127 ? -3.856 3.530 54.608 1.00 44.59 127 CYS A N 1
ATOM 1005 C CA . CYS A 1 127 ? -2.633 3.634 53.836 1.00 44.59 127 CYS A CA 1
ATOM 1006 C C . CYS A 1 127 ? -2.040 4.987 54.214 1.00 44.59 127 CYS A C 1
ATOM 1008 O O . CYS A 1 127 ? -2.478 6.027 53.724 1.00 44.59 127 CYS A O 1
ATOM 1010 N N . GLU A 1 128 ? -1.085 4.949 55.138 1.00 44.97 128 GLU A N 1
ATOM 1011 C CA . GLU A 1 128 ? -0.050 5.963 55.279 1.00 44.97 128 GLU A CA 1
ATOM 1012 C C . GLU A 1 128 ? 0.434 6.332 53.863 1.00 44.97 128 GLU A C 1
ATOM 1014 O O . GLU A 1 128 ? 0.780 5.432 53.085 1.00 44.97 128 GLU A O 1
ATOM 1019 N N . PRO A 1 129 ? 0.420 7.616 53.468 1.00 50.28 129 PRO A N 1
ATOM 1020 C CA . PRO A 1 129 ? 1.016 8.035 52.215 1.00 50.28 129 PRO A CA 1
ATOM 1021 C C . PRO A 1 129 ? 2.535 8.058 52.408 1.00 50.28 129 PRO A C 1
ATOM 1023 O O . PRO A 1 129 ? 3.136 9.120 52.558 1.00 50.28 129 PRO A O 1
ATOM 1026 N N . ASP A 1 130 ? 3.160 6.881 52.432 1.00 44.00 130 ASP A N 1
ATOM 1027 C CA . ASP A 1 130 ? 4.614 6.770 52.402 1.00 44.00 130 ASP A CA 1
ATOM 1028 C C . ASP A 1 130 ? 5.100 7.146 50.996 1.00 44.00 130 ASP A C 1
ATOM 1030 O O . ASP A 1 130 ? 5.048 6.381 50.033 1.00 44.00 130 ASP A O 1
ATOM 1034 N N . ILE A 1 131 ? 5.473 8.419 50.883 1.00 55.34 131 ILE A N 1
ATOM 1035 C CA . ILE A 1 131 ? 6.593 8.953 50.109 1.00 55.34 131 ILE A CA 1
ATOM 1036 C C . ILE A 1 131 ? 7.376 7.926 49.262 1.00 55.34 131 ILE A C 1
ATOM 1038 O O . ILE A 1 131 ? 8.450 7.467 49.628 1.00 55.34 131 ILE A O 1
ATOM 1042 N N . THR A 1 132 ? 6.913 7.667 48.042 1.00 51.66 132 THR A N 1
ATOM 1043 C CA . THR A 1 132 ? 7.794 7.285 46.925 1.00 51.66 132 THR A CA 1
ATOM 1044 C C . THR A 1 132 ? 7.583 8.279 45.788 1.00 51.66 132 THR A C 1
ATOM 1046 O O . THR A 1 132 ? 6.990 8.024 44.745 1.00 51.66 132 THR A O 1
ATOM 1049 N N . SER A 1 133 ? 8.033 9.503 46.053 1.00 54.00 133 SER A N 1
ATOM 1050 C CA . SER A 1 133 ? 8.365 10.471 45.015 1.00 54.00 133 SER A CA 1
ATOM 1051 C C . SER A 1 133 ? 9.881 10.453 44.860 1.00 54.00 133 SER A C 1
ATOM 1053 O O . SER A 1 133 ? 10.559 11.401 45.248 1.00 54.00 133 SER A O 1
ATOM 1055 N N . ASP A 1 134 ? 10.416 9.399 44.248 1.00 53.12 134 ASP A N 1
ATOM 1056 C CA . ASP A 1 134 ? 11.803 9.393 43.759 1.00 53.12 134 ASP A CA 1
ATOM 1057 C C . ASP A 1 134 ? 11.933 10.206 42.456 1.00 53.12 134 ASP A C 1
ATOM 1059 O O . ASP A 1 134 ? 12.674 9.856 41.538 1.00 53.12 134 ASP A O 1
ATOM 1063 N N . TYR A 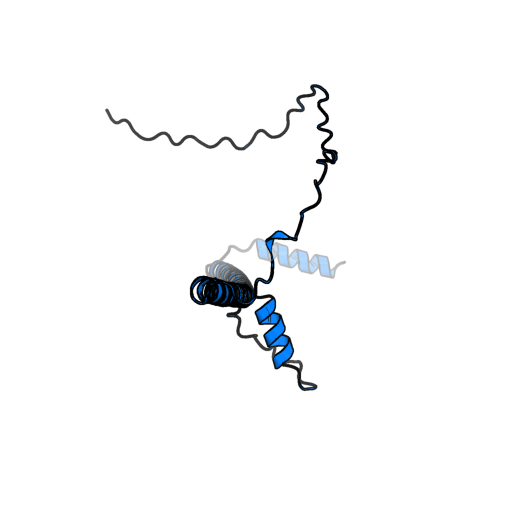1 135 ? 11.197 11.317 42.346 1.00 50.56 135 TYR A N 1
ATOM 1064 C CA . TYR A 1 135 ? 11.385 12.288 41.279 1.00 50.56 135 TYR A CA 1
ATOM 1065 C C . TYR A 1 135 ? 12.409 13.331 41.728 1.00 50.56 135 TYR A C 1
ATOM 1067 O O . TYR A 1 135 ? 12.078 14.417 42.201 1.00 50.56 135 TYR A O 1
ATOM 1075 N N . HIS A 1 136 ? 13.683 12.980 41.583 1.00 52.19 136 HIS A N 1
ATOM 1076 C CA . HIS A 1 136 ? 14.778 13.934 41.682 1.00 52.19 136 HIS A CA 1
ATOM 1077 C C . HIS A 1 136 ? 14.856 14.717 40.366 1.00 52.19 136 HIS A C 1
ATOM 1079 O O . HIS A 1 136 ? 15.454 14.254 39.399 1.00 52.19 136 HIS A O 1
ATOM 1085 N N . SER A 1 137 ? 14.241 15.899 40.310 1.00 47.00 137 SER A N 1
ATOM 1086 C CA . SER A 1 137 ? 14.448 16.842 39.206 1.00 47.00 137 SER A CA 1
ATOM 1087 C C . SER A 1 137 ? 15.845 17.455 39.343 1.00 47.00 137 SER A C 1
ATOM 1089 O O . SER A 1 137 ? 16.048 18.225 40.283 1.00 47.00 137 SER A O 1
ATOM 1091 N N . PRO A 1 138 ? 16.820 17.169 38.459 1.00 50.25 138 PRO A N 1
ATOM 1092 C CA . PRO A 1 138 ? 18.096 17.864 38.497 1.00 50.25 138 PRO A CA 1
ATOM 1093 C C . PRO A 1 138 ? 17.860 19.274 37.950 1.00 50.25 138 PRO A C 1
ATOM 1095 O O . PRO A 1 138 ? 17.666 19.472 36.752 1.00 50.25 138 PRO A O 1
ATOM 1098 N N . VAL A 1 139 ? 17.811 20.249 38.849 1.00 48.56 139 VAL A N 1
ATOM 1099 C CA . VAL A 1 139 ? 18.117 21.640 38.526 1.00 48.56 139 VAL A CA 1
ATOM 1100 C C . VAL A 1 139 ? 19.619 21.786 38.678 1.00 48.56 139 VAL A C 1
ATOM 1102 O O . VAL A 1 139 ? 20.098 21.911 39.795 1.00 48.56 139 VAL A O 1
ATOM 1105 N N . ASP A 1 140 ? 20.340 21.773 37.562 1.00 42.38 140 ASP A N 1
ATOM 1106 C CA . ASP A 1 140 ? 21.683 22.334 37.509 1.00 42.38 140 ASP A CA 1
ATOM 1107 C C . ASP A 1 140 ? 21.903 23.046 36.173 1.00 42.38 140 ASP A C 1
ATOM 1109 O O . ASP A 1 140 ? 21.849 22.454 35.099 1.00 42.38 140 ASP A O 1
ATOM 1113 N N . HIS A 1 141 ? 22.086 24.355 36.337 1.00 44.41 141 HIS A N 1
ATOM 1114 C CA . HIS A 1 141 ? 22.990 25.258 35.639 1.00 44.41 141 HIS A CA 1
ATOM 1115 C C . HIS A 1 141 ? 23.053 25.279 34.102 1.00 44.41 141 HIS A C 1
ATOM 1117 O O . HIS A 1 141 ? 23.461 24.338 33.435 1.00 44.41 141 HIS A O 1
ATOM 1123 N N . GLU A 1 142 ? 22.712 26.471 33.594 1.00 48.72 142 GLU A N 1
ATOM 1124 C CA . GLU A 1 142 ? 23.297 27.163 32.440 1.00 48.72 142 GLU A CA 1
ATOM 1125 C C . GLU A 1 142 ? 24.411 26.411 31.699 1.00 48.72 142 GLU A C 1
ATOM 1127 O O . GLU A 1 142 ? 25.542 26.365 32.163 1.00 48.72 142 GLU A O 1
ATOM 1132 N N . ASP A 1 143 ? 24.088 25.936 30.497 1.00 39.66 143 ASP A N 1
ATOM 1133 C CA . ASP A 1 143 ? 24.918 26.142 29.311 1.00 39.66 143 ASP A CA 1
ATOM 1134 C C . ASP A 1 143 ? 24.024 26.012 28.072 1.00 39.66 143 ASP A C 1
ATOM 1136 O O . ASP A 1 143 ? 23.678 24.928 27.593 1.00 39.66 143 ASP A O 1
ATOM 1140 N N . ILE A 1 144 ? 23.597 27.170 27.567 1.00 41.94 144 ILE A N 1
ATOM 1141 C CA . ILE A 1 144 ? 22.845 27.333 26.322 1.00 41.94 144 ILE A CA 1
ATOM 1142 C C . ILE A 1 144 ? 23.762 26.921 25.164 1.00 41.94 144 ILE A C 1
ATOM 1144 O O . ILE A 1 144 ? 24.452 27.734 24.553 1.00 41.94 144 ILE A O 1
ATOM 1148 N N . SER A 1 145 ? 23.772 25.627 24.850 1.00 38.00 145 SER A N 1
ATOM 1149 C CA . SER A 1 145 ? 24.344 25.121 23.606 1.00 38.00 145 SER A CA 1
ATOM 1150 C C . SER A 1 145 ? 23.318 25.251 22.485 1.00 38.00 145 SER A C 1
ATOM 1152 O O . SER A 1 145 ? 22.367 24.484 22.345 1.00 38.00 145 SER A O 1
ATOM 1154 N N . ILE A 1 146 ? 23.542 26.292 21.690 1.00 47.84 146 ILE A N 1
ATOM 1155 C CA . ILE A 1 146 ? 22.913 26.614 20.412 1.00 47.84 146 ILE A CA 1
ATOM 1156 C C . ILE A 1 146 ? 23.031 25.413 19.465 1.00 47.84 146 ILE A C 1
ATOM 1158 O O . ILE A 1 146 ? 24.081 25.214 18.864 1.00 47.84 146 ILE A O 1
ATOM 1162 N N . SER A 1 147 ? 21.968 24.625 19.288 1.00 48.41 147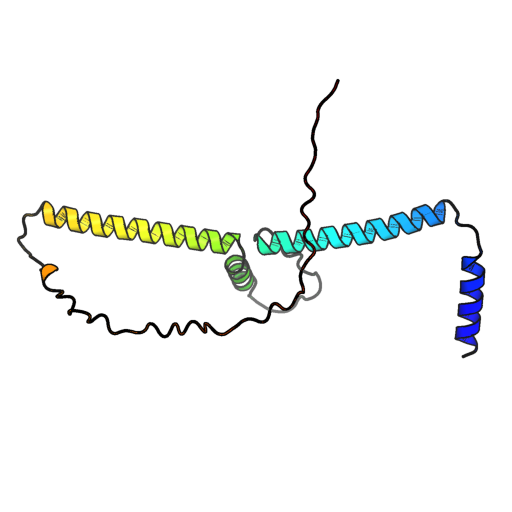 SER A N 1
ATOM 1163 C CA . SER A 1 147 ? 21.775 23.825 18.068 1.00 48.41 147 SER A CA 1
ATOM 1164 C C . SER A 1 147 ? 20.374 23.217 18.008 1.00 48.41 147 SER A C 1
ATOM 1166 O O . SER A 1 147 ? 20.145 22.112 18.486 1.00 48.41 147 SER A O 1
ATOM 1168 N N . ALA A 1 148 ? 19.431 23.969 17.439 1.00 42.81 148 ALA A N 1
ATOM 1169 C CA . ALA A 1 148 ? 18.314 23.466 16.624 1.00 42.81 148 ALA A CA 1
ATOM 1170 C C . ALA A 1 148 ? 17.424 24.644 16.182 1.00 42.81 148 ALA A C 1
ATOM 1172 O O . ALA A 1 148 ? 16.205 24.638 16.341 1.00 42.81 148 ALA A O 1
ATOM 1173 N N . GLN A 1 149 ? 18.024 25.692 15.609 1.00 42.50 149 GLN A N 1
ATOM 1174 C CA . GLN A 1 149 ? 17.269 26.549 14.699 1.00 42.50 149 GLN A CA 1
ATOM 1175 C C . GLN A 1 149 ? 17.115 25.780 13.389 1.00 42.50 149 GLN A C 1
ATOM 1177 O O . GLN A 1 149 ? 18.109 25.517 12.722 1.00 42.50 149 GLN A O 1
ATOM 1182 N N . THR A 1 150 ? 15.888 25.387 13.046 1.00 45.16 150 THR A N 1
ATOM 1183 C CA . THR A 1 150 ? 15.324 25.447 11.679 1.00 45.16 150 THR A CA 1
ATOM 1184 C C . THR A 1 150 ? 13.952 24.774 11.637 1.00 45.16 150 THR A C 1
ATOM 1186 O O . THR A 1 150 ? 13.745 23.772 10.970 1.00 45.16 150 THR A O 1
ATOM 1189 N N . LEU A 1 151 ? 12.965 25.376 12.300 1.00 44.34 151 LEU A N 1
ATOM 1190 C CA . LEU A 1 151 ? 11.579 25.317 11.830 1.00 44.34 151 LEU A CA 1
ATOM 1191 C C . LEU A 1 151 ? 11.003 26.732 11.911 1.00 44.34 151 LEU A C 1
ATOM 1193 O O . LEU A 1 151 ? 10.157 27.047 12.743 1.00 44.34 151 LEU A O 1
ATOM 1197 N N . ASN A 1 152 ? 11.512 27.615 11.045 1.00 40.78 152 ASN A N 1
ATOM 1198 C CA . ASN A 1 152 ? 10.845 28.879 10.761 1.00 40.78 152 ASN A CA 1
ATOM 1199 C C . ASN A 1 152 ? 9.578 28.563 9.966 1.00 40.78 152 ASN A C 1
ATOM 1201 O O . ASN A 1 152 ? 9.604 28.398 8.749 1.00 40.78 152 ASN A O 1
ATOM 1205 N N . ILE A 1 153 ? 8.473 28.455 10.698 1.00 41.66 153 ILE A N 1
ATOM 1206 C CA . ILE A 1 153 ? 7.112 28.454 10.176 1.00 41.66 153 ILE A CA 1
ATOM 1207 C C . ILE A 1 153 ? 6.930 29.767 9.408 1.00 41.66 153 ILE A C 1
ATOM 1209 O O . ILE A 1 153 ? 6.858 30.849 9.993 1.00 41.66 153 ILE A O 1
ATOM 1213 N N . SER A 1 154 ? 6.916 29.674 8.079 1.00 41.72 154 SER A N 1
ATOM 1214 C CA . SER A 1 154 ? 6.625 30.790 7.189 1.00 41.72 154 SER A CA 1
ATOM 1215 C C . SER A 1 154 ? 5.230 31.332 7.499 1.00 41.72 154 SER A C 1
ATOM 1217 O O . SER A 1 154 ? 4.224 30.660 7.282 1.00 41.72 154 SER A O 1
ATOM 1219 N N . ARG A 1 155 ? 5.170 32.561 8.021 1.00 42.81 155 ARG A N 1
ATOM 1220 C CA . ARG A 1 155 ? 3.933 33.339 8.109 1.00 42.81 155 ARG A CA 1
ATOM 1221 C C . ARG A 1 155 ? 3.469 33.668 6.690 1.00 42.81 155 ARG A C 1
ATOM 1223 O O . ARG A 1 155 ? 4.106 34.447 5.989 1.00 42.81 155 ARG A O 1
ATOM 1230 N N . SER A 1 156 ? 2.360 33.070 6.283 1.00 41.44 156 SER A N 1
ATOM 1231 C CA . SER A 1 156 ? 1.577 33.454 5.113 1.00 41.44 156 SER A CA 1
ATOM 1232 C C . SER A 1 156 ? 1.004 34.861 5.315 1.00 41.44 156 SER A C 1
ATOM 1234 O O . SER A 1 156 ? 0.142 35.062 6.169 1.00 41.44 156 SER A O 1
ATOM 1236 N N . ALA A 1 157 ? 1.495 35.833 4.545 1.00 41.16 157 ALA A N 1
ATOM 1237 C CA . ALA A 1 157 ? 0.881 37.149 4.415 1.00 41.16 157 ALA A CA 1
ATOM 1238 C C . ALA A 1 157 ? -0.242 37.060 3.374 1.00 41.16 157 ALA A C 1
ATOM 1240 O O . ALA A 1 157 ? 0.007 36.727 2.216 1.00 41.16 157 ALA A O 1
ATOM 1241 N N . SER A 1 158 ? -1.472 37.339 3.799 1.00 41.56 158 SER A N 1
ATOM 1242 C CA . SER A 1 158 ? -2.626 37.516 2.923 1.00 41.56 158 SER A CA 1
ATOM 1243 C C . SER A 1 158 ? -3.071 38.974 2.970 1.00 41.56 158 SER A C 1
ATOM 1245 O O . SER A 1 158 ? -3.314 39.497 4.052 1.00 41.56 158 SER A O 1
ATOM 1247 N N . ALA A 1 159 ? -3.194 39.543 1.770 1.00 41.44 159 ALA A N 1
ATOM 1248 C CA . ALA A 1 159 ? -4.071 40.627 1.330 1.00 41.44 159 ALA A CA 1
ATOM 1249 C C . ALA A 1 159 ? -4.075 41.966 2.095 1.00 41.44 159 ALA A C 1
ATOM 1251 O O . ALA A 1 159 ? -4.625 42.076 3.185 1.00 41.44 159 ALA A O 1
ATOM 1252 N N . ASN A 1 160 ? -3.660 43.027 1.398 1.00 43.12 160 ASN A N 1
ATOM 1253 C CA . ASN A 1 160 ? -4.554 44.170 1.223 1.00 43.12 160 ASN A CA 1
ATOM 1254 C C . ASN A 1 160 ? -4.331 44.795 -0.165 1.00 43.12 160 ASN A C 1
ATOM 1256 O O . ASN A 1 160 ? -3.191 45.024 -0.562 1.00 43.12 160 ASN A O 1
ATOM 1260 N N . MET A 1 161 ? -5.426 44.969 -0.904 1.00 49.22 161 MET A N 1
ATOM 1261 C CA . MET A 1 161 ? -5.500 45.702 -2.168 1.00 49.22 161 MET A CA 1
ATOM 1262 C C . MET A 1 161 ? -5.783 47.170 -1.845 1.00 49.22 161 MET A C 1
ATOM 1264 O O . MET A 1 161 ? -6.710 47.422 -1.082 1.00 49.22 161 MET A O 1
ATOM 1268 N N . ASP A 1 162 ? -5.028 48.081 -2.452 1.00 39.12 162 ASP A N 1
ATOM 1269 C CA . ASP A 1 162 ? -5.441 49.440 -2.834 1.00 39.12 162 ASP A CA 1
ATOM 1270 C C . ASP A 1 162 ? -4.603 49.872 -4.049 1.00 39.12 162 ASP A C 1
ATOM 1272 O O . ASP A 1 162 ? -3.379 49.584 -4.048 1.00 39.12 162 ASP A O 1
#

pLDDT: mean 73.17, std 23.78, range [37.84, 98.69]

Organism: Antrostomus carolinensis (NCBI:txid279965)

Radius of gyration: 35.15 Å; chains: 1; bounding box: 77×80×86 Å